Protein AF-A0A0F3IDP9-F1 (afdb_monomer)

Organism: NCBI:txid1632867

Radius of gyration: 15.8 Å; Cα contacts (8 Å, |Δi|>4): 20; chains: 1; bounding box: 38×28×50 Å

InterPro domains:
  IPR008878 Transposase IS66, Orf2 [PF05717] (1-48)
  IPR008878 Transposase IS66, Orf2 [PTHR36455] (1-51)

Mean predicted aligned error: 9.2 Å

Sequence (57 aa):
WDGNGVWLCQRRLHRGHFIWPRHEEAVFLVTEAQWRWLVAGVDWQRLSALPSADWQP

Foldseek 3Di:
DPPDDDDDDDDDDPDDDQDDDPDPDPDDDDDPVLVVCNNVRHPSVVVPDDPDPPDDD

pLDDT: mean 78.71, std 8.52, range [59.03, 92.56]

Structure (mmCIF, N/CA/C/O backbone):
data_AF-A0A0F3IDP9-F1
#
_entry.id   AF-A0A0F3IDP9-F1
#
loop_
_atom_site.group_PDB
_atom_site.id
_atom_site.type_symbol
_atom_site.label_atom_id
_atom_site.label_alt_id
_atom_site.label_comp_id
_atom_site.label_asym_id
_atom_site.label_entity_id
_atom_site.label_seq_id
_atom_site.pdbx_PDB_ins_code
_atom_site.Cartn_x
_atom_site.Cartn_y
_atom_site.Cartn_z
_atom_site.occupancy
_atom_site.B_iso_or_equiv
_atom_site.auth_seq_id
_atom_site.auth_comp_id
_atom_site.auth_asym_id
_atom_site.auth_atom_id
_atom_site.pdbx_PDB_model_num
ATOM 1 N N . TRP A 1 1 ? 22.347 2.073 -22.756 1.00 59.03 1 TRP A N 1
ATOM 2 C CA . TRP A 1 1 ? 21.293 1.605 -21.844 1.00 59.03 1 TRP A CA 1
ATOM 3 C C . TRP A 1 1 ? 21.529 2.299 -20.521 1.00 59.03 1 TRP A C 1
ATOM 5 O O . TRP A 1 1 ? 22.590 2.143 -19.937 1.00 59.03 1 TRP A O 1
ATOM 15 N N . ASP A 1 2 ? 20.612 3.170 -20.150 1.00 74.31 2 ASP A N 1
ATOM 16 C CA . ASP A 1 2 ? 20.732 4.260 -19.177 1.00 74.31 2 ASP A CA 1
ATOM 17 C C . ASP A 1 2 ? 20.131 3.900 -17.806 1.00 74.31 2 ASP A C 1
ATOM 19 O O . ASP A 1 2 ? 19.908 4.765 -16.970 1.00 74.31 2 ASP A O 1
ATOM 23 N N . GLY A 1 3 ? 19.888 2.608 -17.553 1.00 67.94 3 GLY A N 1
A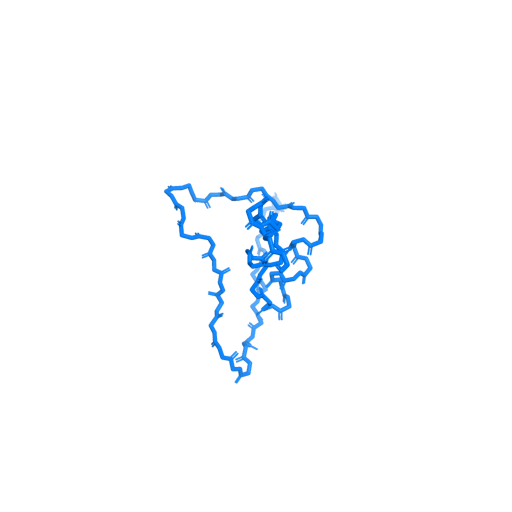TOM 24 C CA . GLY A 1 3 ? 19.499 2.085 -16.236 1.00 67.94 3 GLY A CA 1
ATOM 25 C C . GLY A 1 3 ? 18.088 2.457 -15.768 1.00 67.94 3 GLY A C 1
ATOM 26 O O . GLY A 1 3 ? 17.628 1.932 -14.758 1.00 67.94 3 GLY A O 1
ATOM 27 N N . ASN A 1 4 ? 17.369 3.297 -16.512 1.00 72.69 4 ASN A N 1
ATOM 28 C CA . ASN A 1 4 ? 16.014 3.722 -16.184 1.00 72.69 4 ASN A CA 1
ATOM 29 C C . ASN A 1 4 ? 14.986 2.709 -16.703 1.00 72.69 4 ASN A C 1
ATOM 31 O O . ASN A 1 4 ? 14.372 2.886 -17.753 1.00 72.69 4 ASN A O 1
ATOM 35 N N . GLY A 1 5 ? 14.820 1.613 -15.965 1.00 75.81 5 GLY A N 1
ATOM 36 C CA . GLY A 1 5 ? 13.715 0.673 -16.147 1.00 75.81 5 GLY A CA 1
ATOM 37 C C . GLY A 1 5 ? 12.698 0.820 -15.021 1.00 75.81 5 GLY A C 1
ATOM 38 O O . GLY A 1 5 ? 13.077 0.873 -13.854 1.00 75.81 5 GLY A O 1
ATOM 39 N N . VAL A 1 6 ? 11.406 0.850 -15.349 1.00 79.25 6 VAL A N 1
ATOM 40 C CA 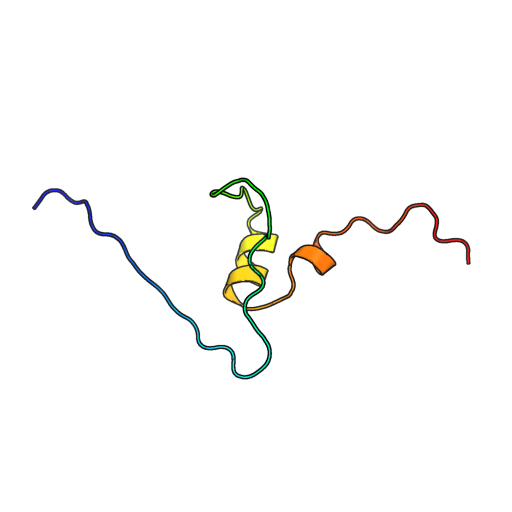. VAL A 1 6 ? 10.343 0.701 -14.345 1.00 79.25 6 VAL A CA 1
ATOM 41 C C . VAL A 1 6 ? 9.855 -0.741 -14.317 1.00 79.25 6 VAL A C 1
ATOM 43 O O . VAL A 1 6 ? 9.735 -1.390 -15.356 1.00 79.25 6 VAL A O 1
ATOM 46 N N . TRP A 1 7 ? 9.555 -1.236 -13.120 1.0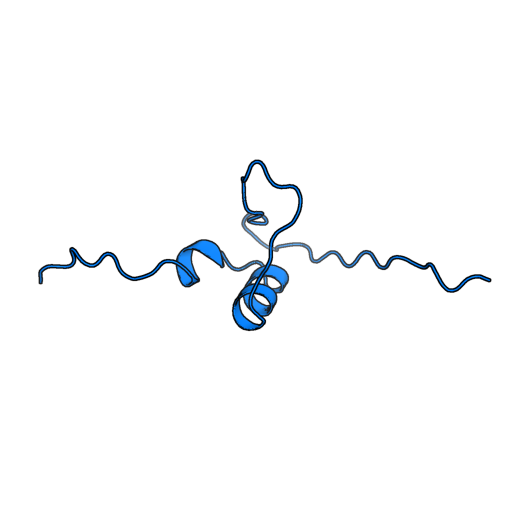0 74.00 7 TRP A N 1
ATOM 47 C CA . TRP A 1 7 ? 8.936 -2.540 -12.916 1.00 74.00 7 TRP A CA 1
ATOM 48 C C . TRP A 1 7 ? 7.484 -2.344 -12.499 1.00 74.00 7 TRP A C 1
ATOM 50 O O . TRP A 1 7 ? 7.201 -1.635 -11.535 1.00 74.00 7 TRP A O 1
ATOM 60 N N . LEU A 1 8 ? 6.566 -2.993 -13.215 1.00 73.38 8 LEU A N 1
ATOM 61 C CA . LEU A 1 8 ? 5.158 -3.066 -12.844 1.00 73.38 8 LEU A CA 1
ATOM 62 C C . LEU A 1 8 ? 4.851 -4.478 -12.343 1.00 73.38 8 LEU A C 1
ATOM 64 O O . LEU A 1 8 ? 4.767 -5.422 -13.127 1.00 73.38 8 LEU A O 1
ATOM 68 N N . CYS A 1 9 ? 4.651 -4.612 -11.037 1.00 69.88 9 CYS A N 1
ATOM 69 C CA . CYS A 1 9 ? 4.189 -5.849 -10.420 1.00 69.88 9 CYS A CA 1
ATOM 70 C C . CYS A 1 9 ? 2.695 -5.718 -10.112 1.00 69.88 9 CYS A C 1
ATOM 72 O O . CYS A 1 9 ? 2.292 -4.822 -9.376 1.00 69.88 9 CYS A O 1
ATOM 74 N N . GLN A 1 10 ? 1.875 -6.621 -10.649 1.00 74.38 10 GLN A N 1
ATOM 75 C CA . GLN A 1 10 ? 0.445 -6.684 -10.344 1.00 74.38 10 GLN A CA 1
ATOM 76 C C . GLN A 1 10 ? 0.103 -8.014 -9.675 1.00 74.38 10 GLN A C 1
ATOM 78 O O . GLN A 1 10 ? 0.525 -9.079 -10.125 1.00 74.38 10 GLN A O 1
ATOM 83 N N . ARG A 1 11 ? -0.693 -7.962 -8.605 1.00 78.06 11 ARG A N 1
ATOM 84 C CA . ARG A 1 11 ? -1.270 -9.144 -7.961 1.00 78.06 11 ARG A CA 1
ATOM 85 C C . ARG A 1 11 ? -2.782 -9.077 -8.091 1.00 78.06 11 ARG A C 1
ATOM 87 O O . ARG A 1 11 ? -3.410 -8.139 -7.609 1.00 78.06 11 ARG A O 1
ATOM 94 N N . ARG A 1 12 ? -3.376 -10.089 -8.725 1.00 83.06 12 ARG A N 1
ATOM 95 C CA . ARG A 1 12 ? -4.833 -10.193 -8.822 1.00 83.06 12 ARG A CA 1
ATOM 96 C C . ARG A 1 12 ? -5.404 -10.634 -7.478 1.00 83.06 12 ARG A C 1
ATOM 98 O O . ARG A 1 12 ? -5.018 -11.671 -6.945 1.00 83.06 12 ARG A O 1
ATOM 105 N N . LEU A 1 13 ? -6.349 -9.864 -6.957 1.00 82.81 13 LEU A N 1
ATOM 106 C CA . LEU A 1 13 ? -7.119 -10.256 -5.784 1.00 82.81 13 LEU A CA 1
ATOM 107 C C . LEU A 1 13 ? -8.131 -11.334 -6.181 1.00 82.81 13 LEU A C 1
ATOM 109 O O . LEU A 1 13 ? -8.833 -11.199 -7.182 1.00 82.81 13 LEU A O 1
ATOM 113 N N . HIS A 1 14 ? -8.221 -12.405 -5.393 1.00 82.19 14 HIS A N 1
ATOM 114 C CA . HIS A 1 14 ? -9.225 -13.449 -5.617 1.00 82.19 14 HIS A CA 1
ATOM 115 C C . HIS A 1 14 ? -10.644 -12.963 -5.290 1.00 82.19 14 HIS A C 1
ATOM 117 O O . HIS A 1 14 ? -11.609 -13.438 -5.885 1.00 82.19 14 HIS A O 1
ATOM 123 N N . ARG A 1 15 ? -10.770 -12.024 -4.343 1.00 81.19 15 ARG A N 1
ATOM 124 C CA . ARG A 1 15 ? -12.012 -11.360 -3.919 1.00 81.19 15 ARG A CA 1
ATOM 125 C C . ARG A 1 15 ? -11.694 -9.948 -3.420 1.00 81.19 15 ARG A C 1
ATOM 127 O O . ARG A 1 15 ? -10.574 -9.697 -2.985 1.00 81.19 15 ARG A O 1
ATOM 134 N N . GLY A 1 16 ? -12.691 -9.065 -3.428 1.00 81.44 16 GLY A N 1
ATOM 135 C CA . GLY A 1 16 ? -12.547 -7.681 -2.971 1.00 81.44 16 GLY A CA 1
ATOM 136 C C . GLY A 1 16 ? -11.961 -6.754 -4.037 1.00 81.44 16 GLY A C 1
ATOM 137 O O . GLY A 1 16 ? -11.971 -7.072 -5.224 1.00 81.44 16 GLY A O 1
ATOM 138 N N . HIS A 1 17 ? -11.479 -5.593 -3.604 1.00 80.69 17 HIS A N 1
ATOM 139 C CA . HIS A 1 17 ? -10.860 -4.587 -4.461 1.00 80.69 17 HIS A CA 1
ATOM 140 C C . HIS A 1 17 ? -9.610 -4.023 -3.789 1.00 80.69 17 HIS A C 1
ATOM 142 O O . HIS A 1 17 ? -9.455 -4.101 -2.572 1.00 80.69 17 HIS A O 1
ATOM 148 N N . PHE A 1 18 ? -8.707 -3.479 -4.597 1.00 82.69 18 PHE A N 1
ATOM 149 C CA . PHE A 1 18 ? -7.493 -2.853 -4.099 1.00 82.69 18 PHE A CA 1
ATOM 150 C C . PHE A 1 18 ? -7.829 -1.509 -3.441 1.00 82.69 18 PHE A C 1
ATOM 152 O O . PHE A 1 18 ? -8.459 -0.654 -4.067 1.00 82.69 18 PHE A O 1
ATOM 159 N N . ILE A 1 19 ? -7.414 -1.336 -2.185 1.00 79.25 19 ILE A N 1
ATOM 160 C CA . ILE A 1 19 ? -7.630 -0.109 -1.412 1.00 79.25 19 ILE A CA 1
ATOM 161 C C . ILE A 1 19 ? -6.429 0.813 -1.604 1.00 79.25 19 ILE A C 1
ATOM 163 O O . ILE A 1 19 ? -5.430 0.725 -0.886 1.00 79.25 19 ILE A O 1
ATOM 167 N N . TRP A 1 20 ? -6.534 1.705 -2.586 1.00 79.44 20 TRP A N 1
ATOM 168 C CA . TRP A 1 20 ? -5.629 2.844 -2.697 1.00 79.44 20 TRP A CA 1
ATOM 169 C C . TRP A 1 20 ? -6.176 4.017 -1.873 1.00 79.44 20 TRP A C 1
ATOM 171 O O . TRP A 1 20 ? -7.392 4.247 -1.905 1.00 79.44 20 TRP A O 1
ATOM 181 N N . PRO A 1 21 ? -5.330 4.765 -1.141 1.00 74.56 21 PRO A N 1
ATOM 182 C CA . PRO A 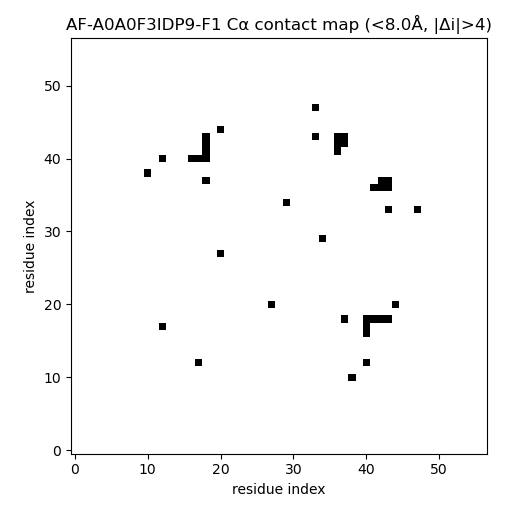1 21 ? -5.775 5.951 -0.428 1.00 74.56 21 PRO A CA 1
ATOM 183 C C . PRO A 1 21 ? -6.409 6.939 -1.411 1.00 74.56 21 PRO A C 1
ATOM 185 O O . PRO A 1 21 ? -5.799 7.359 -2.392 1.00 74.56 21 PRO A O 1
ATOM 188 N N . ARG A 1 22 ? -7.670 7.292 -1.154 1.00 72.31 22 ARG A N 1
ATOM 189 C CA . ARG A 1 22 ? -8.376 8.361 -1.862 1.00 72.31 22 ARG A CA 1
ATOM 190 C C . ARG A 1 22 ? -7.994 9.681 -1.203 1.00 72.31 22 ARG A C 1
ATOM 192 O O . ARG A 1 22 ? -8.721 10.166 -0.345 1.00 72.31 22 ARG A O 1
ATOM 199 N N . HIS A 1 23 ? -6.821 10.199 -1.538 1.00 67.62 23 HIS A N 1
ATOM 200 C CA . HIS A 1 23 ? -6.389 11.528 -1.116 1.00 67.62 23 HIS A CA 1
ATOM 201 C C . HIS A 1 23 ? -6.097 12.388 -2.347 1.00 67.62 23 HIS A C 1
ATOM 203 O O . HIS A 1 23 ? -5.870 11.851 -3.431 1.00 67.62 23 HIS A O 1
ATOM 209 N N . GLU A 1 24 ? -6.107 13.711 -2.187 1.00 69.56 24 GLU A N 1
ATOM 210 C CA . GLU A 1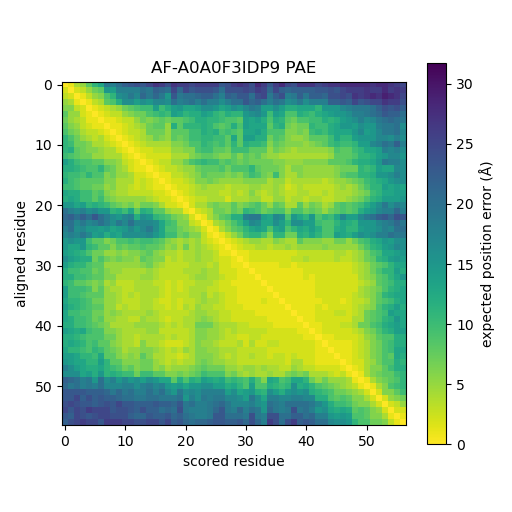 24 ? -5.750 14.657 -3.260 1.00 69.56 24 GLU A CA 1
ATOM 211 C C . GLU A 1 24 ? -4.278 14.517 -3.695 1.00 69.56 24 GLU A C 1
ATOM 213 O O . GLU A 1 24 ? -3.890 14.968 -4.771 1.00 69.56 24 GLU A O 1
ATOM 218 N N . GLU A 1 25 ? -3.457 13.848 -2.883 1.00 66.81 25 GLU A N 1
ATOM 219 C CA . GLU A 1 25 ? -2.049 13.600 -3.168 1.00 66.81 25 GLU A CA 1
ATOM 220 C C . GLU A 1 25 ? -1.839 12.325 -3.993 1.00 66.81 25 GLU A C 1
ATOM 222 O O . GLU A 1 25 ? -2.287 11.232 -3.642 1.00 66.81 25 GLU A O 1
ATOM 227 N N . ALA A 1 26 ? -1.075 12.461 -5.078 1.00 69.94 26 ALA A N 1
ATOM 228 C CA . ALA A 1 26 ? -0.712 11.360 -5.968 1.00 69.94 26 ALA A CA 1
ATOM 229 C C . ALA A 1 26 ? 0.308 10.374 -5.357 1.00 69.94 26 ALA A C 1
ATOM 231 O O . ALA A 1 26 ? 0.538 9.304 -5.920 1.00 69.94 26 ALA A O 1
ATOM 232 N N . VAL A 1 27 ? 0.933 10.727 -4.226 1.00 79.81 27 VAL A N 1
ATOM 233 C CA . VAL A 1 27 ? 2.009 9.962 -3.580 1.00 79.81 27 VAL A CA 1
ATOM 234 C C . VAL A 1 27 ? 1.692 9.791 -2.100 1.00 79.81 27 VAL A C 1
ATOM 236 O O . VAL A 1 27 ? 1.267 10.736 -1.449 1.00 79.81 27 VAL A O 1
ATOM 239 N N . PHE A 1 28 ? 1.931 8.590 -1.568 1.00 79.31 28 PHE A N 1
ATOM 240 C CA . PHE A 1 28 ? 1.724 8.285 -0.156 1.00 79.31 28 PHE A CA 1
ATOM 241 C C . PHE A 1 28 ? 2.986 7.693 0.462 1.00 79.31 28 PHE A C 1
ATOM 243 O O . PHE A 1 28 ? 3.576 6.755 -0.080 1.00 79.31 28 PHE A O 1
ATOM 250 N N . LEU A 1 29 ? 3.375 8.223 1.620 1.00 85.94 29 LEU A N 1
ATOM 251 C CA . LEU A 1 29 ? 4.421 7.642 2.452 1.00 85.94 29 LEU A CA 1
ATOM 252 C C . LEU A 1 29 ? 3.790 6.566 3.337 1.00 85.94 29 LEU A C 1
ATOM 254 O O . LEU A 1 29 ? 2.819 6.823 4.046 1.00 85.94 29 LEU A O 1
ATOM 258 N N . VAL A 1 30 ? 4.332 5.353 3.277 1.00 87.81 30 VAL A N 1
ATOM 259 C CA . VAL A 1 30 ? 3.857 4.206 4.057 1.00 87.81 30 VAL A CA 1
ATOM 260 C C . VAL A 1 30 ? 4.994 3.627 4.881 1.00 87.81 30 VAL A C 1
ATOM 262 O O . VAL A 1 30 ? 6.152 3.632 4.461 1.00 87.81 30 VAL A O 1
ATOM 265 N N . THR A 1 31 ? 4.665 3.100 6.057 1.00 91.94 31 THR A N 1
ATOM 266 C CA . THR A 1 31 ? 5.611 2.289 6.830 1.00 91.94 31 THR A CA 1
ATOM 267 C C . THR A 1 31 ? 5.816 0.929 6.164 1.00 91.94 31 THR A C 1
ATOM 269 O O . THR A 1 31 ? 5.000 0.479 5.356 1.00 91.94 31 THR A O 1
ATOM 272 N N . GLU A 1 32 ? 6.876 0.213 6.542 1.00 92.50 32 GLU A N 1
ATOM 273 C CA . GLU A 1 32 ? 7.115 -1.139 6.026 1.00 92.50 32 GLU A CA 1
ATOM 274 C C . GLU A 1 32 ? 5.957 -2.106 6.341 1.00 92.50 32 GLU A C 1
ATOM 276 O O . GLU A 1 32 ? 5.589 -2.938 5.510 1.00 92.50 32 GLU A O 1
ATOM 281 N N . ALA A 1 33 ? 5.331 -1.982 7.516 1.00 92.56 33 ALA A N 1
ATOM 282 C CA . ALA A 1 33 ? 4.181 -2.804 7.887 1.00 92.56 33 ALA A CA 1
ATOM 283 C C . ALA A 1 33 ? 2.966 -2.526 6.984 1.00 92.56 33 ALA A C 1
ATOM 285 O O . ALA A 1 33 ? 2.361 -3.458 6.451 1.00 92.56 33 ALA A O 1
ATOM 286 N N . GLN A 1 34 ? 2.662 -1.247 6.746 1.00 90.19 34 GLN A N 1
ATOM 287 C CA . GLN A 1 34 ? 1.590 -0.828 5.840 1.00 90.19 34 GLN A CA 1
ATOM 288 C C . GLN A 1 34 ? 1.850 -1.294 4.407 1.00 90.19 34 GLN A C 1
ATOM 290 O O . GLN A 1 34 ? 0.938 -1.800 3.754 1.00 90.19 34 GLN A O 1
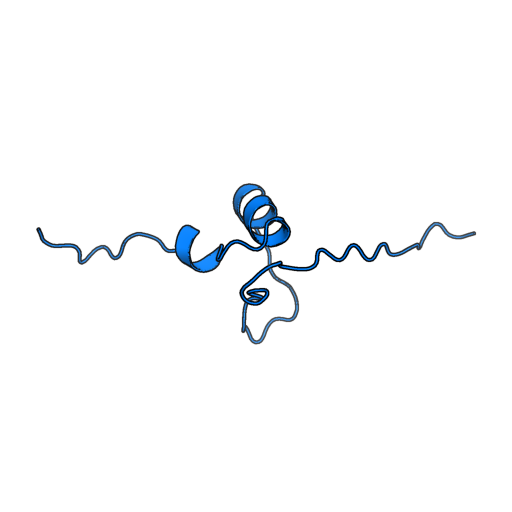ATOM 295 N N . TRP A 1 35 ? 3.100 -1.200 3.944 1.00 89.19 35 TRP A N 1
ATOM 296 C CA . TRP A 1 35 ? 3.510 -1.713 2.640 1.00 89.19 35 TRP A CA 1
ATOM 297 C C . TRP A 1 35 ? 3.223 -3.209 2.498 1.00 89.19 35 TRP A C 1
ATOM 299 O O . TRP A 1 35 ? 2.591 -3.622 1.524 1.00 89.19 35 TRP A O 1
ATOM 309 N N . ARG A 1 36 ? 3.614 -4.025 3.487 1.00 90.50 36 ARG A N 1
ATOM 310 C CA . ARG A 1 36 ? 3.366 -5.479 3.479 1.00 90.50 36 ARG A CA 1
ATOM 311 C C . ARG A 1 36 ? 1.875 -5.812 3.391 1.00 90.50 36 ARG A C 1
ATOM 313 O O . ARG A 1 36 ? 1.498 -6.734 2.670 1.00 90.50 36 ARG A O 1
ATOM 320 N N . TRP A 1 37 ? 1.022 -5.064 4.088 1.00 89.56 37 TRP A N 1
ATOM 321 C CA . TRP A 1 37 ? -0.433 -5.230 4.013 1.00 89.56 37 TRP A CA 1
ATOM 322 C C . TRP A 1 37 ? -0.998 -4.813 2.657 1.00 89.56 37 TRP A C 1
ATOM 324 O O . TRP A 1 37 ? -1.781 -5.559 2.064 1.00 89.56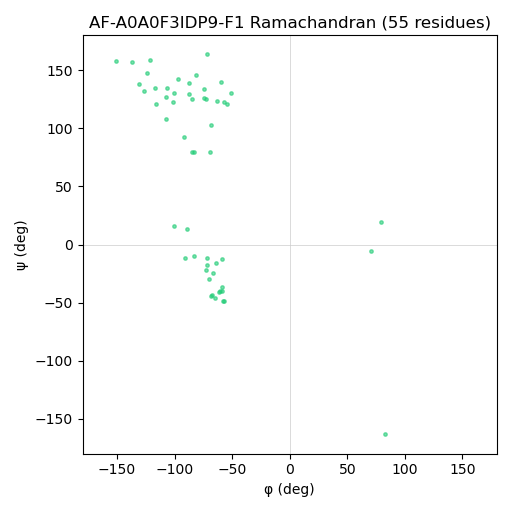 37 TRP A O 1
ATOM 334 N N . LEU A 1 38 ? -0.553 -3.673 2.132 1.00 86.69 38 LEU A N 1
ATOM 335 C CA . LEU A 1 38 ? -0.986 -3.150 0.841 1.00 86.69 38 LEU A CA 1
ATOM 336 C C . LEU A 1 38 ? -0.701 -4.143 -0.296 1.00 86.69 38 LEU A C 1
ATOM 338 O O . LEU A 1 38 ? -1.608 -4.481 -1.057 1.00 86.69 38 LEU A O 1
ATOM 342 N N . VAL A 1 39 ? 0.519 -4.688 -0.375 1.00 85.44 39 VAL A N 1
ATOM 343 C CA . VAL A 1 39 ? 0.886 -5.679 -1.414 1.00 85.44 39 VAL A CA 1
ATOM 344 C C . VAL A 1 39 ? 0.240 -7.053 -1.202 1.00 85.44 39 VAL A C 1
ATOM 346 O O . VAL A 1 39 ? 0.161 -7.872 -2.125 1.00 85.44 39 VAL A O 1
ATOM 349 N N . ALA A 1 40 ? -0.254 -7.322 0.007 1.00 85.62 40 ALA A N 1
ATOM 350 C CA . ALA A 1 40 ? -1.075 -8.489 0.301 1.00 85.62 40 ALA A CA 1
ATOM 351 C C . ALA A 1 40 ? -2.560 -8.289 -0.056 1.00 85.62 40 ALA A C 1
ATOM 353 O O . ALA A 1 40 ? -3.305 -9.269 -0.064 1.00 85.62 40 ALA A O 1
ATOM 354 N N . GLY A 1 41 ? -2.983 -7.061 -0.383 1.00 83.62 41 GLY A N 1
ATOM 355 C CA . GLY A 1 41 ? -4.382 -6.725 -0.656 1.00 83.62 41 GLY A CA 1
ATOM 356 C C . GLY A 1 41 ? -5.234 -6.533 0.597 1.00 83.62 41 GLY A C 1
ATOM 357 O O . GLY A 1 41 ? -6.456 -6.645 0.525 1.00 83.62 41 GLY A O 1
ATOM 358 N N . VAL A 1 42 ? -4.605 -6.296 1.747 1.00 86.94 42 VAL A N 1
ATOM 359 C CA . VAL A 1 42 ? -5.286 -6.044 3.020 1.00 86.94 42 VAL A CA 1
ATOM 360 C C . VAL A 1 42 ? -5.722 -4.578 3.088 1.00 86.94 42 VAL A C 1
ATOM 362 O O . VAL A 1 42 ? -5.017 -3.691 2.603 1.00 86.94 42 VAL A O 1
ATOM 365 N N . ASP A 1 43 ? -6.868 -4.315 3.724 1.00 86.19 43 ASP A N 1
ATOM 366 C CA . ASP A 1 43 ? -7.319 -2.961 4.069 1.00 86.19 43 ASP A CA 1
ATOM 367 C C . ASP A 1 43 ? -6.417 -2.367 5.167 1.00 86.19 43 ASP A C 1
ATOM 369 O O . ASP A 1 43 ? -6.699 -2.403 6.367 1.00 86.19 43 ASP A O 1
ATOM 373 N N . TRP A 1 44 ? -5.260 -1.883 4.729 1.00 86.12 44 TRP A N 1
ATOM 374 C CA . TRP A 1 44 ? -4.193 -1.355 5.569 1.00 86.12 44 TRP A CA 1
ATOM 375 C C . TRP A 1 44 ? -4.592 -0.063 6.294 1.00 86.12 44 TRP A C 1
ATOM 377 O O . TRP A 1 44 ? -4.038 0.218 7.357 1.00 86.12 44 TRP A O 1
ATOM 387 N N . GLN A 1 45 ? -5.556 0.705 5.766 1.00 85.00 45 GLN A N 1
ATOM 388 C CA . GLN A 1 45 ? -6.055 1.926 6.404 1.00 85.00 45 GLN A CA 1
ATOM 389 C C . GLN A 1 45 ? -6.799 1.595 7.694 1.00 85.00 45 GLN A C 1
ATOM 391 O O . GLN A 1 45 ? -6.542 2.217 8.722 1.00 85.00 45 GLN A O 1
ATOM 396 N N . ARG A 1 46 ? -7.644 0.556 7.675 1.00 85.50 46 ARG A N 1
ATOM 397 C CA . ARG A 1 46 ? -8.298 0.055 8.893 1.00 85.50 46 ARG A CA 1
ATOM 398 C C . ARG A 1 46 ? -7.305 -0.427 9.942 1.00 85.50 46 ARG A C 1
ATOM 400 O O . ARG A 1 46 ? -7.504 -0.160 11.118 1.00 85.50 46 ARG A O 1
ATOM 407 N N . LEU A 1 47 ? -6.238 -1.110 9.527 1.00 85.56 47 LEU A N 1
ATOM 408 C CA . LEU A 1 47 ? -5.197 -1.581 10.450 1.00 85.56 47 LEU A CA 1
ATOM 409 C C . LEU A 1 47 ? -4.305 -0.455 10.985 1.00 85.56 47 LEU A C 1
ATOM 411 O O . LEU A 1 47 ? -3.674 -0.617 12.024 1.00 85.56 47 LEU A O 1
ATOM 415 N N . SER A 1 48 ? -4.239 0.668 10.269 1.00 85.19 48 SER A N 1
ATOM 416 C CA . SER A 1 48 ? -3.462 1.847 10.661 1.00 85.19 48 SER A CA 1
ATOM 417 C C . SER A 1 48 ? -4.266 2.845 11.489 1.00 85.19 48 SER A C 1
ATOM 419 O O . SER A 1 48 ? -3.682 3.779 12.034 1.00 85.19 48 SER A O 1
ATOM 421 N N . ALA A 1 49 ? -5.590 2.689 11.560 1.00 83.25 49 ALA A N 1
ATOM 422 C CA . ALA A 1 49 ? -6.430 3.548 12.372 1.00 83.25 49 ALA A CA 1
ATOM 423 C C . ALA A 1 49 ? -6.047 3.374 13.845 1.00 83.25 49 ALA A C 1
ATOM 425 O O . ALA A 1 49 ? -6.072 2.267 14.386 1.00 83.25 49 ALA A O 1
ATOM 426 N N . LEU A 1 50 ? -5.691 4.482 14.494 1.00 75.12 50 LEU A N 1
ATOM 427 C CA . LEU A 1 50 ? -5.570 4.502 15.943 1.00 75.12 50 LEU A CA 1
ATOM 428 C C . LEU A 1 50 ? -6.938 4.140 16.541 1.00 75.12 50 LEU A C 1
ATOM 430 O O . LEU A 1 50 ? -7.958 4.599 16.015 1.00 75.12 50 LEU A O 1
ATOM 434 N N . PRO A 1 51 ? -6.985 3.337 17.619 1.00 67.00 51 PRO A N 1
ATOM 435 C CA . PRO A 1 51 ? -8.223 3.122 18.348 1.00 67.00 51 PRO A CA 1
ATOM 436 C C . PRO A 1 51 ? -8.833 4.481 18.685 1.00 67.00 51 PRO A C 1
ATOM 438 O O . PRO A 1 51 ? -8.133 5.365 19.184 1.00 67.00 51 PRO A O 1
ATOM 441 N N . SER A 1 52 ? -10.119 4.661 18.387 1.00 67.88 52 SER A N 1
ATOM 442 C CA . SER A 1 52 ? -10.847 5.845 18.829 1.00 67.88 52 SER A CA 1
ATOM 443 C C . SER A 1 52 ? -10.699 5.942 20.345 1.00 67.88 52 SER A C 1
ATOM 445 O O . SER A 1 52 ? -11.081 5.010 21.056 1.00 67.88 52 SER A O 1
ATOM 447 N N . ALA A 1 53 ? -10.139 7.052 20.829 1.00 67.19 53 ALA A N 1
ATOM 448 C CA . ALA A 1 53 ? -9.929 7.303 22.256 1.00 67.19 53 ALA A CA 1
ATOM 449 C C . ALA A 1 53 ? -11.243 7.283 23.068 1.00 67.19 53 ALA A C 1
ATOM 451 O O 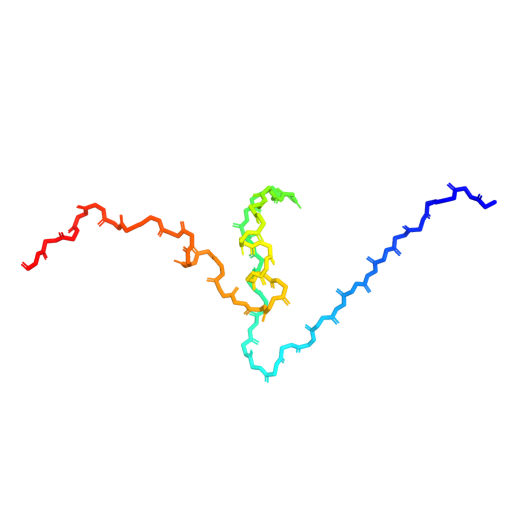. ALA A 1 53 ? -11.210 7.186 24.290 1.00 67.19 53 ALA A O 1
ATOM 452 N N . ASP A 1 54 ? -12.385 7.305 22.380 1.00 69.00 54 ASP A N 1
ATOM 453 C CA . ASP A 1 54 ? -13.732 7.349 22.943 1.00 69.00 54 ASP A CA 1
ATOM 454 C C . ASP A 1 54 ? -14.342 5.958 23.211 1.00 69.00 54 ASP A C 1
ATOM 456 O O . ASP A 1 54 ? -15.547 5.842 23.432 1.00 69.00 54 ASP A O 1
ATOM 460 N N . TRP A 1 55 ? -13.546 4.880 23.184 1.00 67.50 55 TRP A N 1
ATOM 461 C CA . TRP A 1 55 ? -14.023 3.563 23.619 1.00 67.50 55 TRP A CA 1
ATOM 462 C C . TRP A 1 55 ? -14.266 3.573 25.138 1.00 67.50 55 TRP A C 1
ATOM 464 O O . TRP A 1 55 ? -13.324 3.511 25.927 1.00 67.50 55 TRP A O 1
ATOM 474 N N . GLN A 1 56 ? -15.535 3.663 25.543 1.00 61.22 56 GLN A N 1
ATOM 475 C CA . GLN A 1 56 ? -15.985 3.393 26.911 1.00 61.22 56 GLN A CA 1
ATOM 476 C C . GLN A 1 56 ? -16.598 1.977 26.974 1.00 61.22 56 GLN A C 1
ATOM 478 O O . GLN A 1 56 ? -17.405 1.655 26.098 1.00 61.22 56 GLN A O 1
ATOM 483 N N . PRO A 1 57 ? -16.186 1.130 27.943 1.00 65.00 57 PRO A N 1
ATOM 484 C CA . PRO A 1 57 ? -16.653 -0.253 28.092 1.00 65.00 57 PRO A CA 1
ATOM 485 C C . PRO A 1 57 ? -18.123 -0.375 28.511 1.00 65.00 57 PRO A C 1
ATOM 487 O O . PRO A 1 57 ? -18.659 0.578 29.122 1.00 65.00 57 PRO A O 1
#

Secondary structure (DSSP, 8-state):
--S----------SSS-------S-S-----HHHHHHHHHT--HHHHHSPPPTT---

Solvent-accessible surface area (backbone atoms on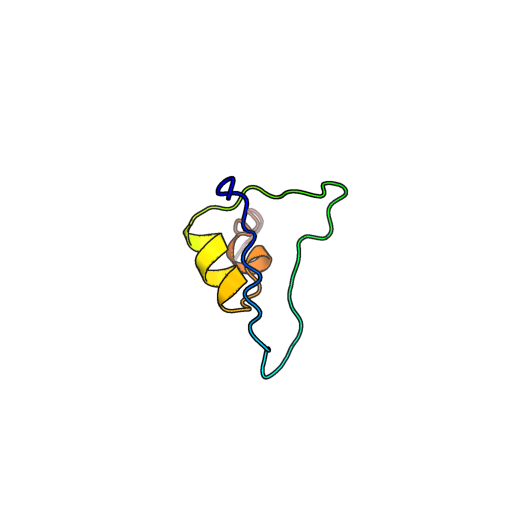ly — not comparable to full-atom values): 4262 Å² total; per-residue (Å²): 137,86,82,85,73,88,86,88,85,84,81,86,69,94,69,88,71,82,81,70,84,90,56,97,58,96,72,81,92,70,54,73,69,46,46,56,29,48,81,70,61,44,69,38,66,70,74,66,52,72,79,67,88,80,75,73,136